Protein AF-A0A532DAI1-F1 (afdb_monomer_lite)

pLDDT: mean 82.26, std 7.36, range [62.47, 92.44]

Sequence (79 aa):
MKTLTIRTTIGADRQLTIRLPDDVQAGPAEVVVILNPLAEGVDLQARGWAESEAAETRARLKSFEADWKAAGMEAYDAL

Radius of gyration: 20.44 Å; chains: 1; bounding box: 34×33×49 Å

Structure (mmCIF, N/CA/C/O backbone):
data_AF-A0A532DAI1-F1
#
_entry.id   AF-A0A532DAI1-F1
#
loop_
_atom_site.group_PDB
_atom_site.id
_atom_site.type_symbol
_atom_site.label_atom_id
_atom_site.label_alt_id
_atom_site.label_comp_id
_atom_site.label_asym_id
_atom_site.label_entity_id
_atom_site.label_seq_id
_atom_site.pdbx_PDB_ins_code
_atom_site.Cartn_x
_atom_site.Cartn_y
_atom_site.Cartn_z
_atom_site.occupancy
_atom_site.B_iso_or_equiv
_atom_site.auth_seq_id
_atom_site.auth_comp_id
_atom_site.auth_asym_id
_atom_site.auth_atom_id
_atom_site.pdbx_PDB_model_num
ATOM 1 N N . MET A 1 1 ? 0.748 9.108 22.573 1.00 62.47 1 MET A N 1
ATOM 2 C CA . MET A 1 1 ? 0.238 8.471 21.341 1.00 62.47 1 MET A CA 1
ATOM 3 C C . MET A 1 1 ? 1.286 7.463 20.889 1.00 62.47 1 MET A C 1
ATOM 5 O O . MET A 1 1 ? 2.417 7.876 20.666 1.00 62.47 1 MET A O 1
ATOM 9 N N . LYS A 1 2 ? 0.980 6.160 20.885 1.00 64.88 2 LYS A N 1
ATOM 10 C CA . LYS A 1 2 ? 1.901 5.132 20.374 1.00 64.88 2 LYS A CA 1
ATOM 11 C C . LYS A 1 2 ? 1.494 4.805 18.945 1.00 64.88 2 LYS A C 1
ATOM 13 O O . LYS A 1 2 ? 0.330 4.503 18.708 1.00 64.88 2 LYS A O 1
ATOM 18 N N . THR A 1 3 ? 2.440 4.882 18.019 1.00 70.44 3 THR A N 1
ATOM 19 C CA . THR A 1 3 ? 2.208 4.548 16.612 1.00 70.44 3 THR A CA 1
ATOM 20 C C . THR A 1 3 ? 2.740 3.147 16.353 1.00 70.44 3 THR A C 1
ATOM 22 O O . THR A 1 3 ? 3.914 2.882 16.604 1.00 70.44 3 THR A O 1
ATOM 25 N N . LEU A 1 4 ? 1.880 2.255 15.863 1.00 72.75 4 LEU A N 1
ATOM 26 C CA . LEU A 1 4 ? 2.246 0.899 15.467 1.00 72.75 4 LEU A CA 1
ATOM 27 C C . LEU A 1 4 ? 2.211 0.805 13.939 1.00 72.75 4 LEU A C 1
ATOM 29 O O . LEU A 1 4 ? 1.154 0.959 13.333 1.00 72.75 4 LEU A O 1
ATOM 33 N N . THR A 1 5 ? 3.362 0.543 13.323 1.00 76.88 5 THR A N 1
ATOM 34 C CA . THR A 1 5 ? 3.463 0.340 11.872 1.00 76.88 5 THR A CA 1
ATOM 35 C C . THR A 1 5 ? 3.504 -1.151 11.574 1.00 76.88 5 THR A C 1
ATOM 37 O O . THR A 1 5 ? 4.450 -1.833 11.962 1.00 76.88 5 THR A O 1
ATOM 40 N N . ILE A 1 6 ? 2.497 -1.656 10.861 1.00 78.88 6 ILE A N 1
ATOM 41 C CA . ILE A 1 6 ? 2.390 -3.069 10.483 1.00 78.88 6 ILE A CA 1
ATOM 42 C C . ILE A 1 6 ? 2.496 -3.164 8.967 1.00 78.88 6 ILE A C 1
ATOM 44 O O . ILE A 1 6 ? 1.715 -2.548 8.246 1.00 78.88 6 ILE A O 1
ATOM 48 N N . ARG A 1 7 ? 3.467 -3.940 8.482 1.00 79.56 7 ARG A N 1
ATOM 49 C CA . ARG A 1 7 ? 3.562 -4.311 7.067 1.00 79.56 7 ARG A CA 1
ATOM 50 C C . ARG A 1 7 ? 3.001 -5.712 6.908 1.00 79.56 7 ARG A C 1
ATOM 52 O O . ARG A 1 7 ? 3.508 -6.643 7.524 1.00 79.56 7 ARG A O 1
ATOM 59 N N . THR A 1 8 ? 1.957 -5.850 6.104 1.00 81.31 8 THR A N 1
ATOM 60 C CA . THR A 1 8 ? 1.328 -7.141 5.823 1.00 81.31 8 THR A CA 1
ATOM 61 C C . THR A 1 8 ? 0.642 -7.109 4.466 1.00 81.31 8 THR A C 1
ATOM 63 O O . THR A 1 8 ? 0.300 -6.038 3.966 1.00 81.31 8 THR A O 1
ATOM 66 N N . THR A 1 9 ? 0.417 -8.287 3.895 1.00 80.19 9 THR A N 1
ATOM 67 C CA . THR A 1 9 ? -0.449 -8.469 2.729 1.00 80.19 9 THR A CA 1
ATOM 68 C C . THR A 1 9 ? -1.891 -8.610 3.207 1.00 80.19 9 THR A C 1
ATOM 70 O O . THR A 1 9 ? -2.150 -9.305 4.191 1.00 80.19 9 THR A O 1
ATOM 73 N N . ILE A 1 10 ? -2.829 -7.943 2.534 1.00 81.69 10 ILE A N 1
ATOM 74 C CA . ILE A 1 10 ? -4.261 -8.090 2.814 1.00 81.69 10 ILE A CA 1
ATOM 75 C C . ILE A 1 10 ? -4.767 -9.314 2.045 1.00 81.69 10 ILE A C 1
ATOM 77 O O . ILE A 1 10 ? -4.674 -9.359 0.820 1.00 81.69 10 ILE A O 1
ATOM 81 N N . GLY A 1 11 ? -5.272 -10.311 2.775 1.00 80.94 11 GLY A N 1
ATOM 82 C CA . GLY A 1 11 ? -5.869 -11.515 2.199 1.00 80.94 11 GLY A CA 1
ATOM 83 C C . GLY A 1 11 ? -7.180 -11.234 1.458 1.00 80.94 11 GLY A C 1
ATOM 84 O O . GLY A 1 11 ? -7.760 -10.152 1.554 1.00 80.94 11 GLY A O 1
ATOM 85 N N . ALA A 1 12 ? -7.676 -12.228 0.719 1.00 83.75 12 ALA A N 1
ATOM 86 C CA . ALA A 1 12 ? -8.912 -12.101 -0.061 1.00 83.75 12 ALA A CA 1
ATOM 87 C C . ALA A 1 12 ? -10.162 -11.844 0.807 1.00 83.75 12 ALA A C 1
ATOM 89 O O . ALA A 1 12 ? -11.118 -11.221 0.347 1.00 83.75 12 ALA A O 1
ATOM 90 N N . ASP A 1 13 ? -10.134 -12.285 2.064 1.00 91.38 13 ASP A N 1
ATOM 91 C CA . ASP A 1 13 ? -11.161 -12.059 3.088 1.00 91.38 13 ASP A CA 1
ATOM 92 C C . ASP A 1 13 ? -11.152 -10.632 3.664 1.00 91.38 13 ASP A C 1
ATOM 94 O O . ASP A 1 13 ? -12.084 -10.243 4.367 1.00 91.3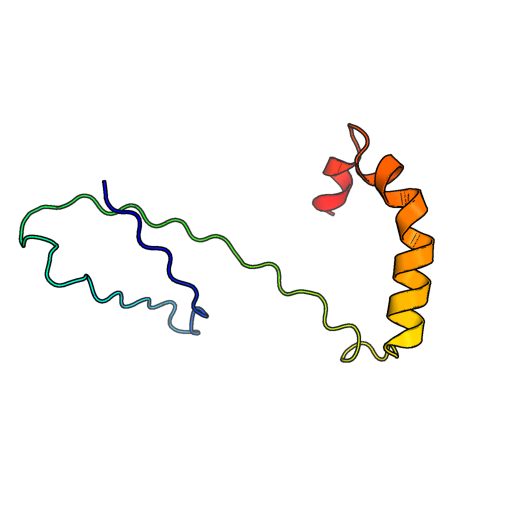8 13 ASP A O 1
ATOM 98 N N . ARG A 1 14 ? -10.122 -9.838 3.338 1.00 82.69 14 ARG A N 1
ATOM 99 C CA . ARG A 1 14 ? -9.924 -8.452 3.783 1.00 82.69 14 ARG A CA 1
ATOM 100 C C . ARG A 1 14 ? -9.916 -8.299 5.308 1.00 82.69 14 ARG A C 1
ATOM 102 O O . ARG A 1 14 ? -10.299 -7.247 5.821 1.00 82.69 14 ARG A O 1
ATOM 109 N N . GLN A 1 15 ? -9.451 -9.319 6.033 1.00 84.50 15 GLN A N 1
ATOM 110 C CA . GLN A 1 15 ? -9.362 -9.288 7.491 1.00 84.50 15 GLN A CA 1
ATOM 111 C C . GLN A 1 15 ? -7.936 -8.968 7.966 1.00 84.50 15 GLN A C 1
ATOM 113 O O . GLN A 1 15 ? -6.960 -9.572 7.527 1.00 84.50 15 GLN A O 1
ATOM 118 N N . LEU A 1 16 ? -7.813 -8.027 8.911 1.00 83.69 16 LEU A N 1
ATOM 119 C CA . LEU A 1 16 ? -6.553 -7.682 9.575 1.00 83.69 16 LEU A CA 1
ATOM 120 C C . LEU A 1 16 ? -6.693 -7.884 11.087 1.00 83.69 16 LEU A C 1
ATOM 122 O O . LEU A 1 16 ? -7.489 -7.209 11.734 1.00 83.69 16 LEU A O 1
ATOM 126 N N . THR A 1 17 ? -5.908 -8.802 11.657 1.00 85.00 17 THR A N 1
ATOM 127 C CA . THR A 1 17 ? -5.849 -9.028 13.110 1.00 85.00 17 THR A CA 1
ATOM 128 C C . THR A 1 17 ? -4.552 -8.453 13.662 1.00 85.00 17 THR A C 1
ATOM 130 O O . THR A 1 17 ? -3.465 -8.900 13.301 1.00 85.00 17 THR A O 1
ATOM 133 N N . ILE A 1 18 ? -4.669 -7.470 14.554 1.00 84.25 18 ILE A N 1
ATOM 134 C CA . ILE A 1 18 ? -3.530 -6.793 15.177 1.00 84.25 18 ILE A CA 1
ATOM 135 C C . ILE A 1 18 ? -3.447 -7.229 16.635 1.00 84.25 18 ILE A C 1
ATOM 137 O O . ILE A 1 18 ? -4.385 -7.022 17.401 1.00 84.25 18 ILE A O 1
ATOM 141 N N . ARG A 1 19 ? -2.312 -7.808 17.033 1.00 85.00 19 ARG A N 1
ATOM 142 C CA . ARG A 1 19 ? -2.008 -8.009 18.453 1.00 85.00 19 ARG A CA 1
ATOM 143 C C . ARG A 1 19 ? -1.412 -6.725 19.011 1.00 85.00 19 ARG A C 1
ATOM 145 O O . ARG A 1 19 ? -0.401 -6.245 18.503 1.00 85.00 19 ARG A O 1
ATOM 152 N N . LEU A 1 20 ? -2.060 -6.170 20.028 1.00 85.19 20 LEU A N 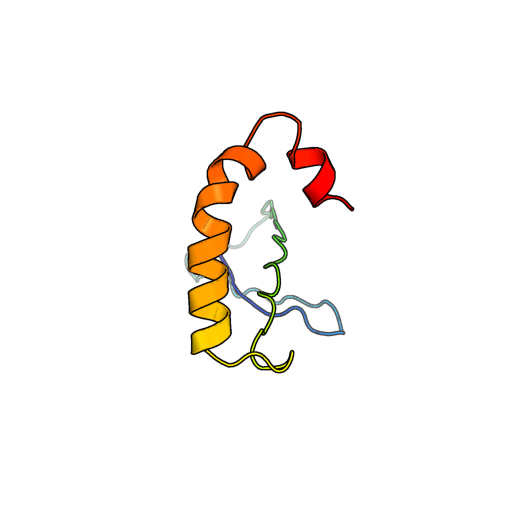1
ATOM 153 C CA . LEU A 1 20 ? -1.547 -5.012 20.751 1.00 85.19 20 LEU A CA 1
ATOM 154 C C . LEU A 1 20 ? -0.455 -5.462 21.735 1.00 85.19 20 LEU A C 1
ATOM 156 O O . LEU A 1 20 ? -0.553 -6.572 22.260 1.00 85.19 20 LEU A O 1
ATOM 160 N N . PRO A 1 21 ? 0.582 -4.642 21.972 1.00 84.75 21 PRO A N 1
ATOM 161 C CA . PRO A 1 21 ? 1.568 -4.930 23.004 1.00 84.75 21 PRO A CA 1
ATOM 162 C C . PRO A 1 21 ? 0.950 -4.851 24.408 1.00 84.75 21 PRO A C 1
ATOM 164 O O . PRO A 1 21 ? 0.004 -4.097 24.644 1.00 84.75 21 PRO A O 1
ATOM 167 N N . ASP A 1 22 ? 1.517 -5.616 25.343 1.00 87.44 22 ASP A N 1
ATOM 168 C CA . ASP A 1 22 ? 0.985 -5.811 26.705 1.00 87.44 22 ASP A CA 1
ATOM 169 C C . ASP A 1 22 ? 0.947 -4.525 27.553 1.00 87.44 22 ASP A C 1
ATOM 171 O O . ASP A 1 22 ? 0.317 -4.470 28.607 1.00 87.44 22 ASP A O 1
ATOM 175 N N . ASP A 1 23 ? 1.623 -3.472 27.099 1.00 84.75 23 ASP A N 1
ATOM 176 C CA . ASP A 1 23 ? 1.697 -2.168 27.748 1.00 84.75 23 ASP A CA 1
ATOM 177 C C . ASP A 1 23 ? 0.577 -1.196 27.316 1.00 84.75 23 ASP A C 1
ATOM 179 O O . ASP A 1 23 ? 0.582 -0.022 27.708 1.00 84.75 23 ASP A O 1
ATOM 183 N N . VAL A 1 24 ? -0.385 -1.664 26.512 1.00 83.50 24 VAL A N 1
ATOM 184 C CA . VAL A 1 24 ? -1.627 -0.952 26.180 1.00 83.50 24 VAL A CA 1
ATOM 185 C C . VAL A 1 24 ? -2.713 -1.343 27.186 1.00 83.50 24 VAL A C 1
ATOM 187 O O . VAL A 1 24 ? -3.125 -2.497 27.256 1.00 83.50 24 VAL A O 1
ATOM 190 N N . GLN A 1 25 ? -3.196 -0.375 27.971 1.00 85.00 25 GLN A N 1
ATOM 191 C CA . GLN A 1 25 ? -4.241 -0.621 28.971 1.00 85.00 25 GLN A CA 1
ATOM 192 C C . GLN A 1 25 ? -5.591 -0.955 28.327 1.00 85.00 25 GLN A C 1
ATOM 194 O O . GLN A 1 25 ? -5.998 -0.337 27.343 1.00 85.00 25 GLN A O 1
ATOM 199 N N . ALA A 1 26 ? -6.310 -1.898 28.937 1.00 85.94 26 ALA A N 1
ATOM 200 C CA . ALA A 1 26 ? -7.682 -2.213 28.564 1.00 85.94 26 ALA A CA 1
ATOM 201 C C . ALA A 1 26 ? -8.625 -1.050 28.921 1.00 85.94 26 ALA A C 1
ATOM 203 O O 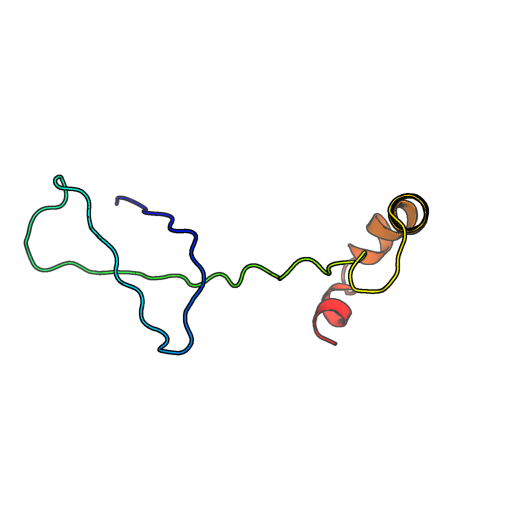. ALA A 1 26 ? -8.580 -0.518 30.029 1.00 85.94 26 ALA A O 1
ATOM 204 N N . GLY A 1 27 ? -9.499 -0.674 27.988 1.00 88.44 27 GLY A N 1
ATOM 205 C CA . GLY A 1 27 ? -10.474 0.399 28.167 1.00 88.44 27 GLY A CA 1
ATOM 206 C C . GLY A 1 27 ? -10.982 0.944 26.828 1.00 88.44 27 GLY A C 1
ATOM 207 O O . GLY A 1 27 ? -10.548 0.474 25.774 1.00 88.44 27 GLY A O 1
ATOM 208 N N . PRO A 1 28 ? -11.905 1.923 26.845 1.00 84.50 28 PRO A N 1
ATOM 209 C CA . PRO A 1 28 ? -12.328 2.624 25.638 1.00 84.50 28 PRO A CA 1
ATOM 210 C C . PRO A 1 28 ? -11.130 3.317 24.984 1.00 84.50 28 PRO A C 1
ATOM 212 O O . PRO A 1 28 ? -10.424 4.085 25.637 1.00 84.50 28 PRO A O 1
ATOM 215 N N . ALA A 1 29 ? -10.908 3.053 23.700 1.00 84.25 29 ALA A N 1
ATOM 216 C CA . ALA A 1 29 ? -9.806 3.626 22.941 1.00 84.25 29 ALA A CA 1
ATOM 217 C C . ALA A 1 29 ? -10.272 4.029 21.540 1.00 84.25 29 ALA A C 1
ATOM 219 O O . ALA A 1 29 ? -11.084 3.343 20.919 1.00 84.25 29 ALA A O 1
ATOM 220 N N . GLU A 1 30 ? -9.732 5.136 21.042 1.00 81.38 30 GLU A N 1
ATOM 221 C CA . GLU A 1 30 ? -9.868 5.545 19.647 1.00 81.38 30 GLU A CA 1
ATOM 222 C C . GLU A 1 30 ? -8.750 4.895 18.822 1.00 81.38 30 GLU A C 1
ATOM 224 O O . GLU A 1 30 ? -7.576 4.943 19.200 1.00 81.38 30 GLU A O 1
ATOM 229 N N . VAL A 1 31 ? -9.114 4.267 17.701 1.00 82.12 31 VAL A N 1
ATOM 230 C CA . VAL A 1 31 ? -8.177 3.566 16.815 1.00 82.12 31 VAL A CA 1
ATOM 231 C C . VAL A 1 31 ? -8.215 4.216 15.438 1.00 82.12 31 VAL A C 1
ATOM 233 O O . VAL A 1 31 ? -9.255 4.232 14.785 1.00 82.12 31 VAL A O 1
ATOM 236 N N . VAL A 1 32 ? -7.066 4.713 14.977 1.00 81.00 32 VAL A N 1
ATOM 237 C CA . VAL A 1 32 ? -6.889 5.259 13.625 1.00 81.00 32 VAL A CA 1
ATOM 238 C C . VAL A 1 32 ? -6.069 4.272 12.802 1.00 81.00 32 VAL A C 1
ATOM 240 O O . VAL A 1 32 ? -4.935 3.953 13.158 1.00 81.00 32 VAL A O 1
ATOM 243 N N . VAL A 1 33 ? -6.638 3.791 11.695 1.00 81.81 33 VAL A N 1
ATOM 244 C CA . VAL A 1 33 ? -5.972 2.877 10.757 1.00 81.81 33 VAL A CA 1
ATOM 245 C C . VAL A 1 33 ? -5.751 3.601 9.436 1.00 81.81 33 VAL A C 1
ATOM 247 O O . VAL A 1 33 ? -6.700 4.095 8.834 1.00 81.81 33 VAL A O 1
ATOM 250 N N . ILE A 1 34 ? -4.501 3.646 8.977 1.00 80.06 34 ILE A N 1
ATOM 251 C CA . ILE A 1 34 ? -4.130 4.213 7.677 1.00 80.06 34 ILE A CA 1
ATOM 252 C C . ILE A 1 34 ? -3.633 3.072 6.794 1.00 80.06 34 ILE A C 1
ATOM 254 O O . ILE A 1 34 ? -2.640 2.418 7.114 1.00 80.06 34 ILE A O 1
ATOM 258 N N . LEU A 1 35 ? -4.333 2.834 5.687 1.00 79.31 35 LEU A N 1
ATOM 259 C CA . LEU A 1 35 ? -3.931 1.865 4.675 1.00 79.31 35 LEU A CA 1
ATOM 260 C C . LEU A 1 35 ? -3.163 2.596 3.579 1.00 79.31 35 LEU A C 1
ATOM 262 O O . LEU A 1 35 ? -3.758 3.266 2.741 1.00 79.31 35 LEU A O 1
ATOM 266 N N . ASN A 1 36 ? -1.842 2.447 3.586 1.00 76.12 36 ASN A N 1
ATOM 267 C CA . ASN A 1 36 ? -1.003 2.905 2.488 1.00 76.12 36 ASN A CA 1
ATOM 268 C C . ASN A 1 36 ? -0.765 1.720 1.551 1.00 76.12 36 ASN A C 1
ATOM 270 O O . ASN A 1 36 ? -0.021 0.812 1.938 1.00 76.12 36 ASN A O 1
ATOM 274 N N . PRO A 1 37 ? -1.389 1.685 0.358 1.00 73.31 37 PRO A N 1
ATOM 275 C CA . PRO A 1 37 ? -1.076 0.656 -0.616 1.00 73.31 37 PRO A CA 1
ATOM 276 C C . PRO A 1 37 ? 0.414 0.753 -0.930 1.00 73.31 37 PRO A C 1
ATOM 278 O O . PRO A 1 37 ? 0.916 1.797 -1.349 1.00 73.31 37 PRO A O 1
ATOM 281 N N . LEU A 1 38 ? 1.138 -0.332 -0.674 1.00 69.19 38 LEU A N 1
ATOM 282 C CA . LEU A 1 38 ? 2.487 -0.454 -1.189 1.00 69.19 38 LEU A CA 1
ATOM 283 C C . LEU A 1 38 ? 2.315 -0.640 -2.691 1.00 69.19 38 LEU A C 1
ATOM 285 O O . LEU A 1 38 ? 1.735 -1.639 -3.110 1.00 69.19 38 LEU A O 1
ATOM 289 N N . ALA A 1 39 ? 2.745 0.344 -3.482 1.00 65.94 39 ALA A N 1
ATOM 290 C CA . ALA A 1 39 ? 2.830 0.162 -4.920 1.00 65.94 39 ALA A CA 1
ATOM 291 C C . ALA A 1 39 ? 3.647 -1.111 -5.158 1.00 65.94 39 ALA A C 1
ATOM 293 O O . ALA A 1 39 ? 4.796 -1.202 -4.712 1.00 65.94 39 ALA A O 1
ATOM 294 N N . GLU A 1 40 ? 3.034 -2.114 -5.787 1.00 62.69 40 GLU A N 1
ATOM 295 C CA . GLU A 1 40 ? 3.785 -3.264 -6.262 1.00 62.69 40 GLU A CA 1
ATOM 296 C C . GLU A 1 40 ? 4.819 -2.710 -7.236 1.00 62.69 40 GLU A C 1
ATOM 298 O O . GLU A 1 40 ? 4.485 -2.125 -8.269 1.00 62.69 40 GLU A O 1
ATOM 303 N N . GLY A 1 41 ? 6.094 -2.808 -6.855 1.00 63.91 41 GLY A N 1
ATOM 304 C CA . GLY A 1 41 ? 7.168 -2.542 -7.792 1.00 63.91 41 GLY A CA 1
ATOM 305 C C . GLY A 1 41 ? 6.935 -3.417 -9.016 1.00 63.91 41 GLY A C 1
ATOM 306 O O . GLY A 1 41 ? 6.598 -4.593 -8.887 1.00 63.91 41 GLY A O 1
ATOM 307 N N . VAL A 1 42 ? 7.073 -2.841 -10.205 1.00 72.88 42 VAL A N 1
ATOM 308 C CA . VAL A 1 42 ? 6.969 -3.625 -11.431 1.00 72.88 42 VAL A CA 1
ATOM 309 C C . VAL A 1 42 ? 8.086 -4.665 -11.424 1.00 72.88 42 VAL A C 1
ATOM 311 O O . VAL A 1 42 ? 9.264 -4.303 -11.437 1.00 72.88 42 VAL A O 1
ATOM 314 N N . ASP A 1 43 ? 7.722 -5.946 -11.427 1.00 79.25 43 ASP A N 1
ATOM 315 C CA . ASP A 1 43 ? 8.680 -7.024 -11.648 1.00 79.25 43 ASP A CA 1
ATOM 316 C C . ASP A 1 43 ? 9.118 -7.006 -13.119 1.00 79.25 43 ASP A C 1
ATOM 318 O O . ASP A 1 43 ? 8.404 -7.445 -14.026 1.00 79.25 43 ASP A O 1
ATOM 322 N N . LEU A 1 44 ? 10.293 -6.426 -13.359 1.00 82.44 44 LEU A N 1
ATOM 323 C CA . LEU A 1 44 ? 10.869 -6.301 -14.694 1.00 82.44 44 LEU A CA 1
ATOM 324 C C . LEU A 1 44 ? 11.323 -7.662 -15.242 1.00 82.44 44 LEU A C 1
ATOM 326 O O . LEU A 1 44 ? 11.195 -7.896 -16.444 1.00 82.44 44 LEU A O 1
ATOM 330 N N . GLN A 1 45 ? 11.764 -8.587 -14.382 1.00 83.81 45 GLN A N 1
ATOM 331 C CA . GLN A 1 45 ? 12.161 -9.931 -14.810 1.00 83.81 45 GLN A CA 1
ATOM 332 C C . GLN A 1 45 ? 10.948 -10.729 -15.288 1.00 83.81 45 GLN A C 1
ATOM 334 O O . GLN A 1 45 ? 10.996 -11.334 -16.360 1.00 83.81 45 GLN A O 1
ATOM 339 N N . ALA A 1 46 ? 9.825 -10.654 -14.567 1.00 82.56 46 ALA A N 1
ATOM 340 C CA . ALA A 1 46 ? 8.563 -11.258 -15.003 1.00 82.56 46 ALA A CA 1
ATOM 341 C C . ALA A 1 46 ? 8.050 -10.680 -16.338 1.00 82.56 46 ALA A C 1
ATOM 343 O O . ALA A 1 46 ? 7.297 -11.340 -17.053 1.00 82.56 46 ALA A O 1
ATOM 344 N N . ARG A 1 47 ? 8.477 -9.463 -16.704 1.00 83.69 47 ARG A N 1
ATOM 345 C CA . ARG A 1 47 ? 8.184 -8.817 -17.995 1.00 83.69 47 ARG A CA 1
ATOM 346 C C . ARG A 1 47 ? 9.235 -9.084 -19.079 1.00 83.69 47 ARG A C 1
ATOM 348 O O . ARG A 1 47 ? 9.169 -8.472 -20.142 1.00 83.69 47 ARG A O 1
ATOM 355 N N . GLY A 1 48 ? 10.170 -9.999 -18.832 1.00 90.94 48 GLY A N 1
ATOM 356 C CA . GLY A 1 48 ? 11.161 -10.454 -19.807 1.00 90.94 48 GLY A CA 1
ATOM 357 C C . GLY A 1 48 ? 12.401 -9.570 -19.922 1.00 90.94 48 GLY A C 1
ATOM 358 O O . GLY A 1 48 ? 13.143 -9.720 -20.885 1.00 90.94 48 GLY A O 1
ATOM 359 N N . TRP A 1 49 ? 12.630 -8.660 -18.974 1.00 91.88 49 TRP A N 1
ATOM 360 C CA . TRP A 1 49 ? 13.817 -7.810 -18.979 1.00 91.88 49 TRP A CA 1
ATOM 361 C C . TRP A 1 49 ? 14.969 -8.482 -18.245 1.00 91.88 49 TRP A C 1
ATOM 363 O O . TRP A 1 49 ? 14.820 -8.925 -17.100 1.00 91.88 49 TRP A O 1
ATOM 373 N N . ALA A 1 50 ? 16.146 -8.488 -18.865 1.00 92.12 50 ALA A N 1
ATOM 374 C CA . ALA A 1 50 ? 17.371 -8.828 -18.163 1.00 92.12 50 ALA A CA 1
ATOM 375 C C . ALA A 1 50 ? 17.779 -7.698 -17.202 1.00 92.12 50 ALA A C 1
ATOM 377 O O . ALA A 1 50 ? 17.511 -6.516 -17.433 1.00 92.12 50 ALA A O 1
ATOM 378 N N . GLU A 1 51 ? 18.488 -8.047 -16.126 1.00 87.19 51 GLU A N 1
ATOM 379 C CA . GLU A 1 51 ? 18.959 -7.075 -15.128 1.00 87.19 51 GLU A CA 1
ATOM 380 C C . GLU A 1 51 ? 19.827 -5.970 -15.756 1.00 87.19 51 GLU A C 1
ATOM 382 O O . GLU A 1 51 ? 19.692 -4.796 -15.414 1.00 87.19 51 GLU A O 1
ATOM 387 N N . SER A 1 52 ? 20.663 -6.327 -16.735 1.00 90.50 52 SER A N 1
ATOM 388 C CA . SER A 1 52 ? 21.493 -5.379 -17.481 1.00 90.50 52 SER A CA 1
ATOM 389 C C . SER A 1 52 ? 20.670 -4.381 -18.299 1.00 90.50 52 SER A C 1
ATOM 391 O O . SER A 1 52 ? 20.990 -3.195 -18.311 1.00 90.50 52 SER A O 1
ATOM 393 N N . GLU A 1 53 ? 19.593 -4.834 -18.944 1.00 90.69 53 GLU A N 1
ATOM 394 C CA . GLU A 1 53 ? 18.704 -3.985 -19.752 1.00 90.69 53 GLU A CA 1
ATOM 395 C C . GLU A 1 53 ? 17.902 -3.028 -18.863 1.00 90.69 53 GLU A C 1
ATOM 397 O O . GLU A 1 53 ? 17.745 -1.843 -19.177 1.00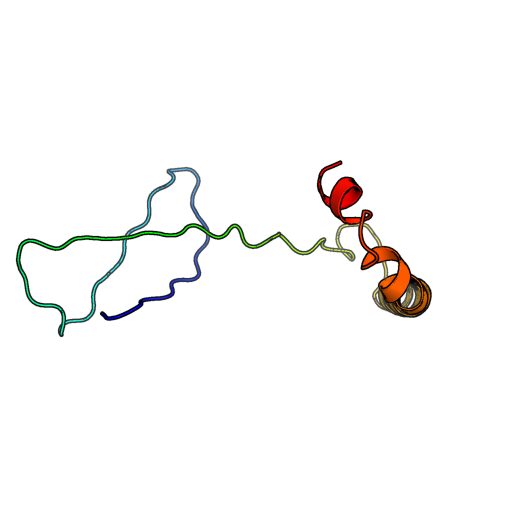 90.69 53 GLU A O 1
ATOM 402 N N . ALA A 1 54 ? 17.449 -3.520 -17.706 1.00 89.00 54 ALA A N 1
ATOM 403 C CA . ALA A 1 54 ? 16.795 -2.705 -16.690 1.00 89.00 54 ALA A CA 1
ATOM 404 C C . ALA A 1 54 ? 17.745 -1.637 -16.126 1.00 89.00 54 ALA A C 1
ATOM 406 O O . ALA A 1 54 ? 17.358 -0.472 -15.991 1.00 89.00 54 ALA A O 1
ATOM 407 N N . ALA A 1 55 ? 18.994 -2.006 -15.831 1.00 88.62 55 ALA A N 1
ATOM 408 C CA . ALA A 1 55 ? 20.005 -1.087 -15.321 1.00 88.62 55 ALA A CA 1
ATOM 409 C C . ALA A 1 55 ? 20.382 -0.009 -16.349 1.00 88.62 55 ALA A C 1
ATOM 411 O O . ALA A 1 55 ? 20.416 1.176 -16.005 1.00 88.62 55 ALA A O 1
ATOM 412 N N . GLU A 1 56 ? 20.607 -0.391 -17.610 1.00 92.44 56 GLU A N 1
ATOM 413 C CA . GLU A 1 56 ? 20.895 0.550 -18.700 1.00 92.44 56 GLU A CA 1
ATOM 414 C C . GLU A 1 56 ? 19.734 1.528 -18.894 1.00 92.44 56 GLU A C 1
ATOM 416 O O . GLU A 1 56 ? 19.925 2.746 -18.923 1.00 92.44 56 GLU A O 1
ATOM 421 N N . THR A 1 57 ? 18.510 1.008 -18.962 1.00 89.06 57 THR A N 1
ATOM 422 C CA . THR A 1 57 ? 17.319 1.839 -19.147 1.00 89.06 57 THR A CA 1
ATOM 423 C C . THR A 1 57 ? 17.131 2.796 -17.980 1.00 89.06 57 THR A C 1
ATOM 425 O O . THR A 1 57 ? 16.869 3.979 -18.195 1.00 89.06 57 THR A O 1
ATOM 428 N N . ARG A 1 58 ? 17.343 2.340 -16.741 1.00 88.00 58 ARG A N 1
ATOM 429 C CA . ARG A 1 58 ? 17.299 3.213 -15.562 1.00 88.00 58 ARG A CA 1
ATOM 430 C C . ARG A 1 58 ? 18.341 4.326 -15.647 1.00 88.00 58 ARG A C 1
ATOM 432 O O . ARG A 1 58 ? 18.030 5.467 -15.312 1.00 88.00 58 ARG A O 1
ATOM 439 N N . ALA A 1 59 ? 19.556 4.022 -16.101 1.00 90.25 59 ALA A N 1
ATOM 440 C CA . ALA A 1 59 ? 20.599 5.028 -16.286 1.00 90.25 59 ALA A CA 1
ATOM 441 C C . ALA A 1 59 ? 20.208 6.067 -17.351 1.00 90.25 59 ALA A C 1
ATOM 443 O O . ALA A 1 59 ? 20.399 7.262 -17.130 1.00 90.25 59 ALA A O 1
ATOM 444 N N . ARG A 1 60 ? 19.598 5.628 -18.459 1.00 90.62 60 ARG A N 1
ATOM 445 C CA . ARG A 1 60 ? 19.114 6.506 -19.537 1.00 90.62 60 ARG A CA 1
ATOM 446 C C . ARG A 1 60 ? 17.950 7.391 -19.099 1.00 90.62 60 ARG A C 1
ATOM 448 O O . ARG A 1 60 ? 17.927 8.568 -19.431 1.00 90.62 60 ARG A O 1
ATOM 455 N N . LEU A 1 61 ? 17.005 6.848 -18.336 1.00 89.62 61 LEU A N 1
ATOM 456 C CA . LEU A 1 61 ? 15.845 7.597 -17.844 1.00 89.62 61 LEU A CA 1
ATOM 457 C C . LEU A 1 61 ? 16.201 8.574 -16.719 1.00 89.62 61 LEU A C 1
ATOM 459 O O . LEU A 1 61 ? 15.463 9.525 -16.481 1.00 89.62 61 LEU A O 1
ATOM 463 N N . LYS A 1 62 ? 17.348 8.395 -16.055 1.00 88.81 62 LYS A N 1
ATOM 464 C CA . LYS A 1 62 ? 17.785 9.271 -14.963 1.00 88.81 62 LYS A CA 1
ATOM 465 C C . LYS A 1 62 ? 17.932 10.736 -15.390 1.00 88.81 62 LYS A C 1
ATOM 467 O O . LYS A 1 62 ? 17.667 11.620 -14.584 1.00 88.81 62 LYS A O 1
ATOM 472 N N . SER A 1 63 ? 18.311 11.014 -16.640 1.00 86.38 63 SER A N 1
ATOM 473 C CA . SER A 1 63 ? 18.385 12.395 -17.142 1.00 86.38 63 SER A CA 1
ATOM 474 C C . SER A 1 63 ? 17.016 13.070 -17.248 1.00 86.38 63 SER A C 1
ATOM 476 O O . SER A 1 63 ? 16.941 14.285 -17.135 1.00 86.38 63 SER A O 1
ATOM 478 N N . PHE A 1 64 ? 15.946 12.290 -17.424 1.00 86.75 64 PHE A N 1
ATOM 479 C CA . PHE A 1 64 ? 14.568 12.776 -17.527 1.00 86.75 64 PHE A CA 1
ATOM 480 C C . PHE A 1 64 ? 13.887 12.933 -16.163 1.00 86.75 64 PHE A C 1
ATOM 482 O O . PHE A 1 64 ? 12.781 13.455 -16.086 1.00 86.75 64 PHE A O 1
ATOM 489 N N . GLU A 1 65 ? 14.529 12.501 -15.073 1.00 88.50 65 GLU A N 1
ATOM 490 C CA . GLU A 1 65 ? 13.948 12.560 -13.729 1.00 88.50 65 GLU A CA 1
ATOM 491 C C . GLU A 1 65 ? 13.625 13.998 -13.301 1.00 88.50 65 GLU A C 1
ATOM 493 O O . GLU A 1 65 ? 12.609 14.235 -12.651 1.00 88.50 65 GLU A O 1
ATOM 498 N N . ALA A 1 66 ? 14.477 14.960 -13.667 1.00 85.38 66 ALA A N 1
ATOM 499 C CA . ALA A 1 66 ? 14.252 16.370 -13.363 1.00 85.38 66 ALA A CA 1
ATOM 500 C C . ALA A 1 66 ? 13.033 16.923 -14.115 1.00 85.38 66 ALA A C 1
ATOM 502 O O . ALA A 1 66 ? 12.203 17.598 -13.509 1.00 85.38 66 ALA A O 1
ATOM 503 N N . ASP A 1 67 ? 12.903 16.578 -15.397 1.00 86.44 67 ASP A N 1
ATOM 504 C CA . ASP A 1 67 ? 11.782 17.001 -16.237 1.00 86.44 67 ASP A CA 1
ATOM 505 C C . ASP A 1 67 ? 10.473 16.354 -15.776 1.00 86.44 67 ASP A C 1
ATOM 507 O O . ASP A 1 67 ? 9.451 17.025 -15.714 1.00 86.44 67 ASP A O 1
ATOM 511 N N . TRP A 1 68 ? 10.504 15.081 -15.367 1.00 84.94 68 TRP A N 1
ATOM 512 C CA . TRP A 1 68 ? 9.341 14.385 -14.805 1.00 84.94 68 TRP A CA 1
ATOM 513 C C . TRP A 1 68 ? 8.875 14.979 -13.470 1.00 84.94 68 TRP A C 1
ATOM 515 O O . TRP A 1 68 ? 7.695 14.933 -13.149 1.00 84.94 68 TRP A O 1
ATOM 525 N N . LYS A 1 69 ? 9.791 15.559 -12.687 1.00 86.50 69 LYS A N 1
ATOM 526 C CA . LYS A 1 69 ? 9.487 16.230 -11.411 1.00 86.50 69 LYS A CA 1
ATOM 527 C C . LYS A 1 69 ? 9.079 17.698 -11.574 1.00 86.50 69 LYS A C 1
ATOM 529 O O . LYS A 1 69 ? 8.880 18.379 -10.567 1.00 86.50 69 LYS A O 1
ATOM 534 N N . ALA A 1 70 ? 9.009 18.213 -12.801 1.00 89.00 70 ALA A N 1
ATOM 535 C CA . ALA A 1 70 ? 8.581 19.581 -13.048 1.00 89.00 70 ALA A CA 1
ATOM 536 C C . ALA A 1 70 ? 7.088 19.761 -12.726 1.00 89.00 70 ALA A C 1
ATOM 538 O O . ALA A 1 70 ? 6.277 18.859 -12.924 1.00 89.00 70 ALA A O 1
ATOM 539 N N . ALA A 1 71 ? 6.720 20.957 -12.262 1.00 86.75 71 ALA A N 1
ATOM 540 C CA . ALA A 1 71 ? 5.333 21.280 -11.941 1.00 86.75 71 ALA A CA 1
ATOM 541 C C . ALA A 1 71 ? 4.421 21.102 -13.169 1.00 86.75 71 ALA A C 1
ATOM 543 O O . ALA A 1 71 ? 4.714 21.621 -14.249 1.00 86.75 71 ALA A O 1
ATOM 544 N N . GLY A 1 72 ? 3.303 20.401 -12.992 1.00 83.25 72 GLY A N 1
ATOM 545 C CA . GLY A 1 72 ? 2.349 20.056 -14.047 1.00 83.25 72 GLY A CA 1
ATOM 546 C C . GLY A 1 72 ? 2.533 18.649 -14.618 1.00 83.25 72 GLY A C 1
ATOM 547 O O . GLY A 1 72 ? 1.634 18.162 -15.306 1.00 83.25 72 GLY A O 1
ATOM 548 N N . MET A 1 73 ? 3.647 17.975 -14.320 1.00 87.06 73 MET A N 1
ATOM 549 C CA . MET A 1 73 ? 3.876 16.589 -14.742 1.00 87.06 73 MET A CA 1
ATOM 550 C C . MET A 1 73 ? 3.165 15.574 -13.840 1.00 87.06 73 MET A C 1
ATOM 552 O O . MET A 1 73 ? 2.911 14.456 -14.280 1.00 87.06 73 MET A O 1
ATOM 556 N N . GLU A 1 74 ? 2.729 15.976 -12.639 1.00 82.88 74 GLU A N 1
ATOM 557 C CA . GLU A 1 74 ? 1.977 15.119 -11.710 1.00 82.88 74 GLU A CA 1
ATOM 558 C C . GLU A 1 74 ? 0.635 14.652 -12.305 1.00 82.88 74 GLU A C 1
ATOM 560 O O . GLU A 1 74 ? 0.077 13.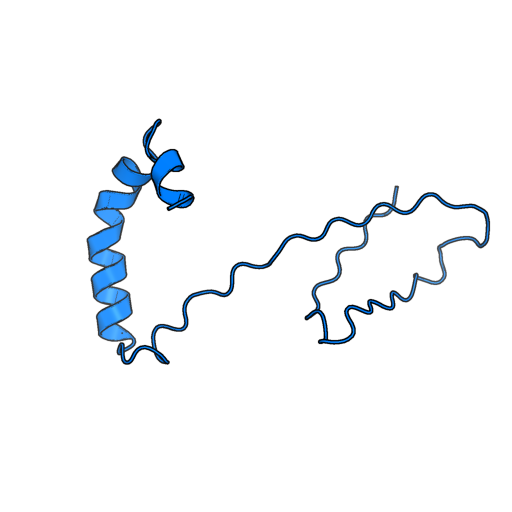639 -11.892 1.00 82.88 74 GLU A O 1
ATOM 565 N N . ALA A 1 75 ? 0.116 15.367 -13.310 1.00 82.06 75 ALA A N 1
ATOM 566 C CA . ALA A 1 75 ? -1.093 14.981 -14.035 1.00 82.06 75 ALA A CA 1
ATOM 567 C C . ALA A 1 75 ? -0.941 13.651 -14.797 1.00 82.06 75 ALA A C 1
ATOM 569 O O . ALA A 1 75 ? -1.938 12.966 -15.021 1.00 82.06 75 ALA A O 1
ATOM 570 N N . TYR A 1 76 ? 0.284 13.279 -15.184 1.00 77.12 76 TYR A N 1
ATOM 571 C CA . TYR A 1 76 ? 0.556 12.028 -15.893 1.00 77.12 76 TYR A CA 1
ATOM 572 C C . TYR A 1 76 ? 0.691 10.822 -14.961 1.00 77.12 76 TYR A C 1
ATOM 574 O O . TYR A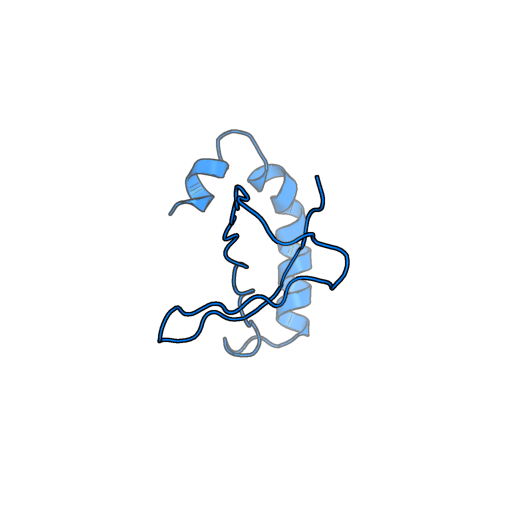 1 76 ? 0.549 9.699 -15.432 1.00 77.12 76 TYR A O 1
ATOM 582 N N . ASP A 1 77 ? 0.893 11.026 -13.656 1.00 74.38 77 ASP A N 1
ATOM 583 C CA . ASP A 1 77 ? 0.940 9.928 -12.680 1.00 74.38 77 ASP A CA 1
ATOM 584 C C . ASP A 1 77 ? -0.443 9.265 -12.479 1.00 74.38 77 ASP A C 1
ATOM 586 O O . ASP A 1 77 ? -0.536 8.176 -11.912 1.00 74.38 77 ASP A O 1
ATOM 590 N N . ALA A 1 78 ? -1.522 9.924 -12.925 1.00 70.94 78 ALA A N 1
ATOM 591 C CA . ALA A 1 78 ? -2.910 9.483 -12.769 1.00 70.94 78 ALA A CA 1
ATOM 592 C C . ALA A 1 78 ? -3.537 8.856 -14.035 1.00 70.94 78 ALA A C 1
ATOM 594 O O . ALA A 1 78 ? -4.712 8.477 -13.989 1.00 70.94 78 ALA A O 1
ATOM 595 N N . LEU A 1 79 ? -2.796 8.781 -15.149 1.00 64.62 79 LEU A N 1
ATOM 596 C CA . LEU A 1 79 ? -3.213 8.137 -16.406 1.00 64.62 79 LEU A CA 1
ATOM 597 C C . LEU A 1 79 ? -2.754 6.675 -16.461 1.00 64.62 79 LEU A C 1
ATOM 599 O O . LEU A 1 79 ? -3.542 5.850 -16.975 1.00 64.62 79 LEU A O 1
#

Secondary structure (DSSP, 8-state):
--------PPPTT-----PPPTTSPSS----------------TTTTT--HHHHHHHHHHHGGGHHHHTSTTGGGGGG-

Foldseek 3Di:
DDDDDDDDDQDPVRDDDDDDDPPDDDDDDDDDDDDDPDPDDPPVVVVVDDPVRVVVVCVVCVVCPVVCPDPPNVVVVVD